P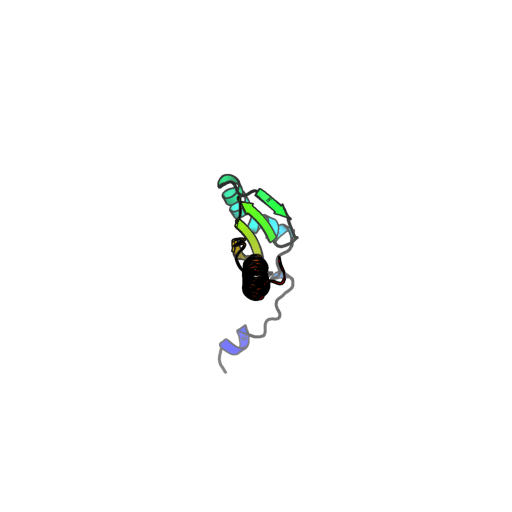rotein AF-A0A2M8PWV0-F1 (afdb_monomer)

Nearest PDB structures (foldseek):
  6mf6-assembly2_B  TM=3.408E-01  e=5.690E+00  Saccharomyces cerevisiae S288C

Radius of gyration: 27.9 Å; Cα contacts (8 Å, |Δi|>4): 107; chains: 1; bounding box: 38×42×92 Å

Secondary structure (DSSP, 8-state):
--GGGTGGG----GGGSPPHHHHHHHHHHHHHHHHHTT-EEEE--TTEEEEEETTEEEEEEE-TTS-EEEEEEE----SHHHHHHHHHHHHHHHHHHHHHHHHHTTTT-

pLDDT: mean 76.59, std 14.3, range [47.94, 95.62]

Mean predicted aligned error: 15.02 Å

Sequence (109 aa):
MSDLDQQLSKPISDDDIITPEQAEDILRPEVQRLQAEGWRIVNKPLYGVRMERGIETLDLYVDLLGNIERKTTTTIWTSAFKGRLVAWMLLLVSLLGTLALASALGLLD

Structure (mmCIF, N/CA/C/O backbone):
data_AF-A0A2M8PWV0-F1
#
_entry.id   AF-A0A2M8PWV0-F1
#
loop_
_atom_site.group_PDB
_atom_site.id
_atom_site.type_symbol
_atom_site.label_atom_id
_atom_site.label_alt_id
_atom_site.label_comp_id
_atom_site.label_asym_id
_atom_site.label_entity_id
_atom_site.label_seq_id
_atom_site.pdbx_PDB_ins_code
_atom_site.Cartn_x
_atom_site.Cartn_y
_atom_site.Cartn_z
_atom_site.occupancy
_atom_site.B_iso_or_equiv
_atom_site.auth_seq_id
_atom_site.auth_comp_id
_atom_site.auth_asym_id
_atom_site.auth_atom_id
_atom_site.pdbx_PDB_model_num
ATOM 1 N N . MET A 1 1 ? 10.020 -27.369 37.106 1.00 48.41 1 MET A N 1
ATOM 2 C CA . MET A 1 1 ? 9.297 -26.936 35.894 1.00 48.41 1 MET A CA 1
ATOM 3 C C . MET A 1 1 ? 9.001 -25.462 36.052 1.00 48.41 1 MET A C 1
ATOM 5 O O . MET A 1 1 ? 8.625 -25.067 37.145 1.00 48.41 1 MET A O 1
ATOM 9 N N . SER A 1 2 ? 9.345 -24.676 35.039 1.00 50.03 2 SER A N 1
ATOM 10 C CA . SER A 1 2 ? 9.569 -23.229 35.091 1.00 50.03 2 SER A CA 1
ATOM 11 C C . SER A 1 2 ? 8.274 -22.465 34.791 1.00 50.03 2 SER A C 1
ATOM 13 O O . SER A 1 2 ? 7.494 -22.930 33.967 1.00 50.03 2 SER A O 1
ATOM 15 N N . ASP A 1 3 ? 8.075 -21.289 35.402 1.00 53.88 3 ASP A N 1
ATOM 16 C CA . ASP A 1 3 ? 6.973 -20.331 35.144 1.00 53.88 3 ASP A CA 1
ATOM 17 C C . ASP A 1 3 ? 6.718 -20.031 33.648 1.00 53.88 3 ASP A C 1
ATOM 19 O O . ASP A 1 3 ? 5.651 -19.557 33.261 1.00 53.88 3 ASP A O 1
ATOM 23 N N . LEU A 1 4 ? 7.687 -20.358 32.792 1.00 55.19 4 LEU A N 1
ATOM 24 C CA . LEU A 1 4 ? 7.632 -20.242 31.338 1.00 55.19 4 LEU A CA 1
ATOM 25 C C . LEU A 1 4 ? 6.631 -21.208 30.670 1.00 55.19 4 LEU A C 1
ATOM 27 O O . LEU A 1 4 ? 6.108 -20.884 29.606 1.00 55.19 4 LEU A O 1
ATOM 31 N N . ASP A 1 5 ? 6.306 -22.349 31.290 1.00 53.44 5 ASP A N 1
ATOM 32 C CA . ASP A 1 5 ? 5.329 -23.308 30.742 1.00 53.44 5 ASP A CA 1
ATOM 33 C C . ASP A 1 5 ? 3.872 -22.846 30.959 1.00 53.44 5 ASP A C 1
ATOM 35 O O . ASP A 1 5 ? 2.962 -23.235 30.223 1.00 53.44 5 ASP A O 1
ATOM 39 N N . GLN A 1 6 ? 3.634 -21.979 31.952 1.00 51.78 6 GLN A N 1
ATOM 40 C CA . GLN A 1 6 ? 2.289 -21.526 32.323 1.00 51.78 6 GLN A CA 1
ATOM 41 C C . GLN A 1 6 ? 1.801 -20.342 31.471 1.00 51.78 6 GLN A C 1
ATOM 43 O O . GLN A 1 6 ? 0.594 -20.169 31.299 1.00 51.78 6 GLN A O 1
ATOM 48 N N . GLN A 1 7 ? 2.713 -19.565 30.875 1.00 48.84 7 GLN A N 1
ATOM 49 C CA . GLN A 1 7 ? 2.360 -18.495 29.931 1.00 48.84 7 GLN A CA 1
ATOM 50 C C . GLN A 1 7 ? 2.010 -19.004 28.524 1.00 48.84 7 GLN A C 1
ATOM 52 O O . GLN A 1 7 ? 1.336 -18.291 27.786 1.00 48.84 7 GLN A O 1
ATOM 57 N N . LEU A 1 8 ? 2.417 -20.224 28.149 1.00 53.09 8 LEU A N 1
ATOM 58 C CA . LEU A 1 8 ? 2.244 -20.743 26.784 1.00 53.09 8 LEU A CA 1
ATOM 59 C C . LEU A 1 8 ? 0.911 -21.473 26.526 1.00 53.09 8 LEU A C 1
ATOM 61 O O . LEU A 1 8 ? 0.667 -21.902 25.402 1.00 53.09 8 LEU A O 1
ATOM 65 N N . SER A 1 9 ? 0.057 -21.634 27.544 1.00 53.72 9 SER A N 1
ATOM 66 C CA . SER A 1 9 ? -1.182 -22.433 27.459 1.00 53.72 9 SER A CA 1
ATOM 67 C C . SER A 1 9 ? -2.469 -21.625 27.621 1.00 53.72 9 SER A C 1
ATOM 69 O O . SER A 1 9 ? -3.539 -22.217 27.753 1.00 53.72 9 SER A O 1
ATOM 71 N N . LYS A 1 10 ? -2.406 -20.288 27.640 1.00 54.06 10 LYS A N 1
ATOM 72 C CA . LYS A 1 10 ? -3.633 -19.491 27.622 1.00 54.06 10 LYS A CA 1
ATOM 73 C C . LYS A 1 10 ? -4.174 -19.521 26.185 1.00 54.06 10 LYS A C 1
ATOM 75 O O . LYS A 1 10 ? -3.505 -18.976 25.307 1.00 54.06 10 LYS A O 1
ATOM 80 N N . PRO A 1 11 ? -5.318 -20.177 25.901 1.00 56.16 11 PRO A N 1
ATOM 81 C CA . PRO A 1 11 ? -5.982 -19.958 24.625 1.00 56.16 11 PRO A CA 1
ATOM 82 C C . PRO A 1 11 ? -6.232 -18.454 24.509 1.00 56.16 11 PRO A C 1
ATOM 84 O O . PRO A 1 11 ? -6.615 -17.833 25.502 1.00 56.16 11 PRO A O 1
ATOM 87 N N . ILE A 1 12 ? -5.944 -17.877 23.341 1.00 57.25 12 ILE A N 1
ATOM 88 C CA . ILE A 1 12 ? -6.285 -16.482 23.042 1.00 57.25 12 ILE A CA 1
ATOM 89 C C . ILE A 1 12 ? -7.778 -16.352 23.359 1.00 57.25 12 ILE A C 1
ATOM 91 O O . ILE A 1 12 ? -8.588 -17.047 22.745 1.00 57.25 12 ILE A O 1
ATOM 95 N N . SER A 1 13 ? -8.117 -15.596 24.404 1.00 58.41 13 SER A N 1
ATOM 96 C CA . SER A 1 13 ? -9.508 -15.437 24.822 1.00 58.41 13 SER A CA 1
ATOM 97 C C . SER A 1 13 ? -10.196 -14.552 23.787 1.00 58.41 13 SER A C 1
ATOM 99 O O . SER A 1 13 ? -9.570 -13.616 23.298 1.00 58.41 13 SER A O 1
ATOM 101 N N . ASP A 1 14 ? -11.470 -14.790 23.466 1.00 58.41 14 ASP A N 1
ATOM 102 C CA . ASP A 1 14 ? -12.237 -13.876 22.594 1.00 58.41 14 ASP A CA 1
ATOM 103 C C . ASP A 1 14 ? -12.255 -12.438 23.154 1.00 58.41 14 ASP A C 1
ATOM 105 O O . ASP A 1 14 ? -12.337 -11.480 22.394 1.00 58.41 14 ASP A O 1
ATOM 109 N N . ASP A 1 15 ? -12.086 -12.283 24.473 1.00 60.62 15 ASP A N 1
ATOM 110 C CA . ASP A 1 15 ? -11.930 -10.987 25.149 1.00 60.62 15 ASP A CA 1
ATOM 111 C C . ASP A 1 15 ? -10.605 -10.266 24.824 1.00 60.62 15 ASP A C 1
ATOM 113 O O . ASP A 1 15 ? -10.500 -9.056 25.025 1.00 60.62 15 ASP A O 1
ATOM 117 N N . ASP A 1 16 ? -9.594 -10.993 24.339 1.00 64.44 16 ASP A N 1
ATOM 118 C CA . ASP A 1 16 ? -8.296 -10.447 23.923 1.00 64.44 16 ASP A CA 1
ATOM 119 C C . ASP A 1 16 ? -8.288 -10.062 22.427 1.00 64.44 16 ASP A C 1
ATOM 121 O O . ASP A 1 16 ? -7.342 -9.420 21.965 1.00 64.44 16 ASP A O 1
ATOM 125 N N . ILE A 1 17 ? -9.323 -10.448 21.663 1.00 72.56 17 ILE A N 1
ATOM 126 C CA . ILE A 1 17 ? -9.448 -10.164 20.229 1.00 72.56 17 ILE A CA 1
ATOM 127 C C . ILE A 1 17 ? -10.170 -8.833 20.027 1.00 72.56 17 ILE A C 1
ATOM 129 O O . ILE A 1 17 ? -11.308 -8.644 20.455 1.00 72.56 17 ILE A O 1
ATOM 133 N N . ILE A 1 18 ? -9.535 -7.913 19.302 1.00 80.75 18 ILE A N 1
ATOM 134 C CA . ILE A 1 18 ? -10.156 -6.624 19.002 1.00 80.75 18 ILE A CA 1
ATOM 135 C C . ILE A 1 18 ? -11.323 -6.763 18.015 1.00 80.75 18 ILE A C 1
ATOM 137 O O . ILE A 1 18 ? -11.277 -7.506 17.026 1.00 80.75 18 ILE A O 1
ATOM 141 N N . THR A 1 19 ? -12.377 -5.986 18.242 1.00 82.88 19 THR A N 1
ATOM 142 C CA . THR A 1 19 ? -13.486 -5.857 17.293 1.00 82.88 19 THR A CA 1
ATOM 143 C C . THR A 1 19 ? -13.102 -4.939 16.122 1.00 82.88 19 THR A C 1
ATOM 145 O O . THR A 1 19 ? -12.197 -4.110 16.253 1.00 82.88 19 THR A O 1
ATOM 148 N N . PRO A 1 20 ? -13.796 -5.013 14.969 1.00 80.75 20 PRO A N 1
ATOM 149 C CA . PRO A 1 20 ? -13.580 -4.073 13.864 1.00 80.75 20 PRO A CA 1
ATOM 150 C C . PRO A 1 20 ? -13.751 -2.598 14.265 1.00 80.75 20 PRO A C 1
ATOM 152 O O . PRO A 1 20 ? -13.042 -1.728 13.766 1.00 80.75 20 PRO A O 1
ATOM 155 N N . GLU A 1 21 ? -14.666 -2.305 15.195 1.00 81.81 21 GLU A N 1
ATOM 156 C CA . GLU A 1 21 ? -14.881 -0.949 15.720 1.00 81.81 21 GLU A CA 1
ATOM 157 C C . GLU A 1 21 ? -13.682 -0.473 16.552 1.00 81.81 21 GLU A C 1
ATOM 159 O O . GLU A 1 21 ? -13.204 0.646 16.366 1.00 81.81 21 GLU A O 1
ATOM 164 N N . GLN A 1 22 ? -13.128 -1.346 17.400 1.00 82.69 22 GLN A N 1
ATOM 165 C CA . GLN A 1 22 ? -11.901 -1.059 18.149 1.00 82.69 22 GLN A CA 1
ATOM 166 C C . GLN A 1 22 ? -10.695 -0.890 17.216 1.00 82.69 22 GLN A C 1
ATOM 168 O O . GLN A 1 22 ? -9.887 0.017 17.411 1.00 82.69 22 GLN A O 1
ATOM 173 N N . ALA A 1 23 ? -10.587 -1.715 16.170 1.00 82.06 23 ALA A N 1
ATOM 174 C CA . ALA A 1 23 ? -9.550 -1.577 15.149 1.00 82.06 23 ALA A CA 1
ATOM 175 C C . ALA A 1 23 ? -9.642 -0.220 14.431 1.00 82.06 23 ALA A C 1
ATOM 177 O O . ALA A 1 23 ? -8.623 0.429 14.189 1.00 82.06 23 ALA A O 1
ATOM 178 N N . GLU A 1 24 ? -10.856 0.249 14.130 1.00 83.75 24 GLU A N 1
ATOM 179 C CA . GLU A 1 24 ? -11.074 1.572 13.552 1.00 83.75 24 GLU A CA 1
ATOM 180 C C . GLU A 1 24 ? -10.627 2.698 14.495 1.00 83.75 24 GLU A C 1
ATOM 182 O O . GLU A 1 24 ? -9.962 3.635 14.044 1.00 83.75 24 GLU A O 1
ATOM 187 N N . ASP A 1 25 ? -10.955 2.615 15.784 1.00 85.31 25 ASP A N 1
ATOM 188 C CA . ASP A 1 25 ? -10.525 3.600 16.780 1.00 85.31 25 ASP A CA 1
ATOM 189 C C . ASP A 1 25 ? -8.993 3.647 16.916 1.00 85.31 25 ASP A C 1
ATOM 191 O O . ASP A 1 25 ? -8.417 4.737 16.988 1.00 85.31 25 ASP A O 1
ATOM 195 N N . ILE A 1 26 ? -8.325 2.489 16.861 1.00 84.38 26 ILE A N 1
ATOM 196 C CA . ILE A 1 26 ? -6.858 2.370 16.888 1.00 84.38 26 ILE A CA 1
ATOM 197 C C . ILE A 1 26 ? -6.222 2.977 15.625 1.00 84.38 26 ILE A C 1
ATOM 199 O O . ILE A 1 26 ? -5.211 3.677 15.712 1.00 84.38 26 ILE A O 1
ATOM 203 N N . LEU A 1 27 ? -6.806 2.746 14.444 1.00 85.44 27 LEU A N 1
ATOM 204 C CA . LEU A 1 27 ? -6.282 3.263 13.172 1.00 85.44 27 LEU A CA 1
ATOM 205 C C . LEU A 1 27 ? -6.546 4.754 12.969 1.00 85.44 27 LEU A C 1
ATOM 207 O O . LEU A 1 27 ? -5.765 5.430 12.297 1.00 85.44 27 LEU A O 1
ATOM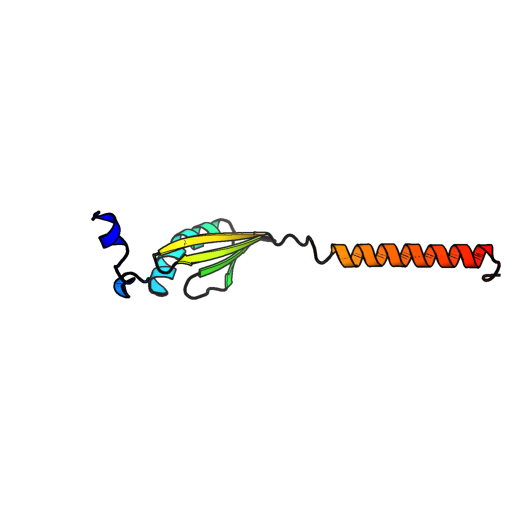 211 N N . ARG A 1 28 ? -7.640 5.280 13.524 1.00 87.44 28 ARG A N 1
ATOM 212 C CA . ARG A 1 28 ? -8.099 6.661 13.330 1.00 87.44 28 ARG A CA 1
ATOM 213 C C . ARG A 1 28 ? -7.005 7.728 13.494 1.00 87.44 28 ARG A C 1
ATOM 215 O O . ARG A 1 28 ? -6.898 8.553 12.583 1.00 87.44 28 ARG A O 1
ATOM 222 N N . PRO A 1 29 ? -6.196 7.764 14.574 1.00 88.62 29 PRO A N 1
ATOM 223 C CA . PRO A 1 29 ? -5.170 8.797 14.738 1.00 88.62 29 PRO A CA 1
ATOM 224 C C . PRO A 1 29 ? -4.092 8.738 13.648 1.00 88.62 29 PRO A C 1
ATOM 226 O O . PRO A 1 29 ? -3.717 9.772 13.093 1.00 88.62 29 PRO A O 1
ATOM 229 N N . GLU A 1 30 ? -3.632 7.539 13.287 1.00 85.44 30 GLU A N 1
ATOM 230 C CA . GLU A 1 30 ? -2.611 7.366 12.249 1.00 85.44 30 GLU A CA 1
ATOM 231 C C . GLU A 1 30 ? -3.167 7.729 10.864 1.00 85.44 30 GLU A C 1
ATOM 233 O O . GLU A 1 30 ? -2.521 8.424 10.082 1.00 85.44 30 GLU A O 1
ATOM 238 N N . VAL A 1 31 ? -4.411 7.338 10.583 1.00 86.62 31 VAL A N 1
ATOM 239 C CA . VAL A 1 31 ? -5.113 7.667 9.337 1.00 86.62 31 VAL A CA 1
ATOM 240 C C . VAL A 1 31 ? -5.341 9.171 9.190 1.00 86.62 31 VAL A C 1
ATOM 242 O O . VAL A 1 31 ? -5.197 9.702 8.090 1.00 86.62 31 VAL A O 1
ATOM 245 N N . GLN A 1 32 ? -5.684 9.879 10.269 1.00 89.25 32 GLN A N 1
ATOM 246 C CA . GLN A 1 32 ? -5.826 11.339 10.245 1.00 89.25 32 GLN A CA 1
ATOM 247 C C . GLN A 1 32 ? -4.492 12.032 9.971 1.00 89.25 32 GLN A C 1
ATOM 249 O O . GLN A 1 32 ? -4.435 12.949 9.149 1.00 89.25 32 GLN A O 1
ATOM 254 N N . ARG A 1 33 ? -3.410 11.564 10.604 1.00 87.94 33 ARG A N 1
ATOM 255 C CA . ARG A 1 33 ? -2.060 12.068 10.343 1.00 87.94 33 ARG A CA 1
ATOM 256 C C . ARG A 1 33 ? -1.673 11.884 8.874 1.00 87.94 33 ARG A C 1
ATOM 258 O O . ARG A 1 33 ? -1.250 12.837 8.229 1.00 87.94 33 ARG A O 1
ATOM 265 N N . LEU A 1 34 ? -1.870 10.687 8.326 1.00 87.25 34 LEU A N 1
ATOM 266 C CA . LEU A 1 34 ? -1.543 10.391 6.931 1.00 87.25 34 LEU A CA 1
ATOM 267 C C . LEU A 1 34 ? -2.412 11.195 5.955 1.00 87.25 34 LEU A C 1
ATOM 269 O O . LEU A 1 34 ? -1.909 11.694 4.950 1.00 87.25 34 LEU A O 1
ATOM 273 N N . GLN A 1 35 ? -3.692 11.406 6.259 1.00 8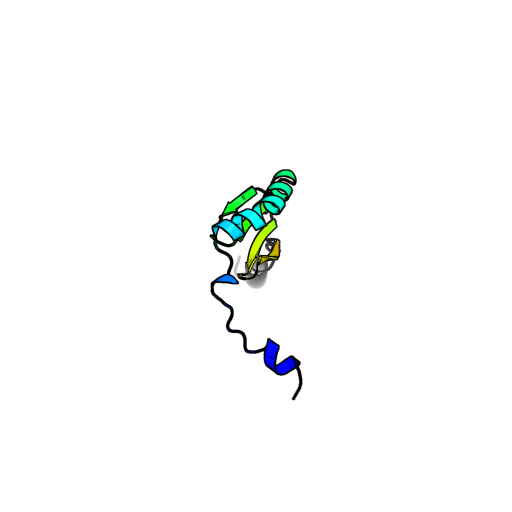6.69 35 GLN A N 1
ATOM 274 C CA . GLN A 1 35 ? -4.536 12.300 5.460 1.00 86.69 35 GLN A CA 1
ATOM 275 C C . GLN A 1 35 ? -4.013 13.739 5.443 1.00 86.69 35 GLN A C 1
ATOM 277 O O . GLN A 1 35 ? -3.985 14.358 4.380 1.00 86.69 35 GLN A O 1
ATOM 282 N N . ALA A 1 36 ? -3.535 14.255 6.580 1.00 90.12 36 ALA A N 1
ATOM 283 C CA . ALA A 1 36 ? -2.899 15.572 6.644 1.00 90.12 36 ALA A CA 1
ATOM 284 C C . ALA A 1 36 ? -1.582 15.636 5.842 1.00 90.12 36 ALA A C 1
ATOM 286 O O . ALA A 1 36 ? -1.244 16.680 5.292 1.00 90.12 36 ALA A O 1
ATOM 287 N N . GLU A 1 37 ? -0.869 14.514 5.714 1.00 87.00 37 GLU A N 1
ATOM 288 C CA . GLU A 1 37 ? 0.326 14.357 4.870 1.00 87.00 37 GLU A CA 1
ATOM 289 C C . GLU A 1 37 ? 0.001 14.156 3.368 1.00 87.00 37 GLU A C 1
ATOM 291 O O . GLU A 1 37 ? 0.909 13.982 2.547 1.00 87.00 37 GLU A O 1
ATOM 296 N N . GLY A 1 38 ? -1.283 14.185 2.989 1.00 86.56 38 GLY A N 1
ATOM 297 C CA . GLY A 1 38 ? -1.754 14.086 1.604 1.00 86.56 38 GLY A CA 1
ATOM 298 C C . GLY A 1 38 ? -2.060 12.666 1.121 1.00 86.56 38 GLY A C 1
ATOM 299 O O . GLY A 1 38 ? -2.249 12.459 -0.079 1.00 86.56 38 GLY A O 1
ATOM 300 N N . TRP A 1 39 ? -2.109 11.680 2.019 1.00 89.88 39 TRP A N 1
ATOM 301 C CA . TRP A 1 39 ? -2.544 10.325 1.686 1.00 89.88 39 TRP A CA 1
ATOM 302 C C . TRP A 1 39 ? -4.066 10.254 1.569 1.00 89.88 39 TRP A C 1
ATOM 304 O O . TRP A 1 39 ? -4.801 10.735 2.429 1.00 89.88 39 TRP A O 1
ATOM 314 N N . ARG A 1 40 ? -4.563 9.599 0.522 1.00 87.88 40 ARG A N 1
ATOM 315 C CA . ARG A 1 40 ? -5.999 9.436 0.276 1.00 87.88 40 ARG A CA 1
ATOM 316 C C . ARG A 1 40 ? -6.428 8.008 0.582 1.00 87.88 40 ARG A C 1
ATOM 318 O O . ARG A 1 40 ? -5.765 7.068 0.157 1.00 87.88 40 ARG A O 1
ATOM 325 N N . ILE A 1 41 ? -7.553 7.839 1.275 1.00 87.94 41 ILE A N 1
ATOM 326 C CA . ILE A 1 41 ? -8.142 6.517 1.526 1.00 87.94 41 ILE A CA 1
ATOM 327 C C . ILE A 1 41 ? -8.707 5.966 0.214 1.00 87.94 41 ILE A C 1
ATOM 329 O O . ILE A 1 41 ? -9.485 6.638 -0.463 1.00 87.94 41 ILE A O 1
ATOM 333 N N . VAL A 1 42 ? -8.316 4.743 -0.132 1.00 86.81 42 VAL A N 1
ATOM 334 C CA . VAL A 1 42 ? -8.759 4.046 -1.349 1.00 86.81 42 VAL A CA 1
ATOM 335 C C . VAL A 1 42 ? -9.692 2.898 -1.019 1.00 86.81 42 VAL A C 1
ATOM 337 O O . VAL A 1 42 ? -10.685 2.693 -1.710 1.00 86.81 42 VAL A O 1
ATOM 340 N N . ASN A 1 43 ? -9.396 2.165 0.051 1.00 84.25 43 ASN A N 1
ATOM 341 C CA . ASN A 1 43 ? -10.259 1.105 0.545 1.00 84.25 43 ASN A CA 1
ATOM 342 C C . ASN A 1 43 ? -10.168 1.014 2.071 1.00 84.25 43 ASN A C 1
ATOM 344 O O . ASN A 1 43 ? -9.107 1.265 2.644 1.00 84.25 43 ASN A O 1
ATOM 348 N N . LYS A 1 44 ? -11.267 0.632 2.722 1.00 82.69 44 LYS A N 1
ATOM 349 C CA . LYS A 1 44 ? -11.364 0.519 4.181 1.00 82.69 44 LYS A CA 1
ATOM 350 C C . LYS A 1 44 ? -11.905 -0.866 4.573 1.00 82.69 44 LYS A C 1
ATOM 352 O O . LYS A 1 44 ? -13.112 -1.019 4.748 1.00 82.69 44 LYS A O 1
ATOM 357 N N . PRO A 1 45 ? -11.045 -1.898 4.625 1.00 80.25 45 PRO A N 1
ATOM 358 C CA . PRO A 1 45 ? -11.400 -3.194 5.202 1.00 80.25 45 PRO A CA 1
ATOM 359 C C . PRO A 1 45 ? -11.638 -3.106 6.724 1.00 80.25 45 PRO A C 1
ATOM 361 O O . PRO A 1 45 ? -11.279 -2.128 7.365 1.00 80.25 45 PRO A O 1
ATOM 364 N N . LEU A 1 46 ? -12.231 -4.149 7.315 1.00 79.38 46 LEU A N 1
ATOM 365 C CA . LEU A 1 46 ? -12.654 -4.166 8.730 1.00 79.38 46 LEU A CA 1
ATOM 366 C C . LEU A 1 46 ? -11.512 -3.974 9.746 1.00 79.38 46 LEU A C 1
ATO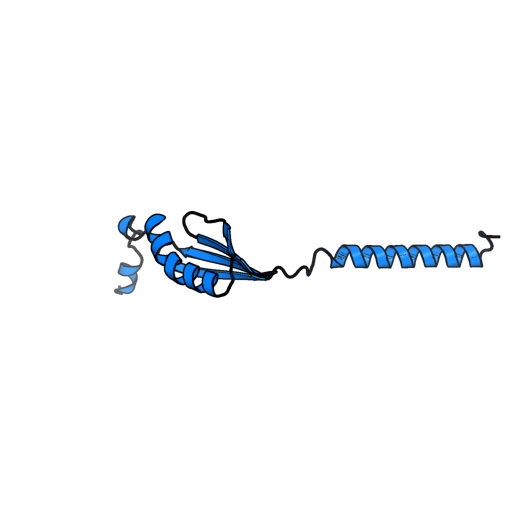M 368 O O . LEU A 1 46 ? -11.737 -3.415 10.810 1.00 79.38 46 LEU A O 1
ATOM 372 N N . TYR A 1 47 ? -10.299 -4.413 9.410 1.00 81.62 47 TYR A N 1
ATOM 373 C CA . TYR A 1 47 ? -9.117 -4.370 10.285 1.00 81.62 47 TYR A CA 1
ATOM 374 C C . TYR A 1 47 ? -7.962 -3.582 9.661 1.00 81.62 47 TYR A C 1
ATOM 376 O O . TYR A 1 47 ? -6.791 -3.816 9.954 1.00 81.62 47 TYR A O 1
ATOM 384 N N . GLY A 1 48 ? -8.260 -2.683 8.724 1.00 85.62 48 GLY A N 1
ATOM 385 C CA . GLY A 1 48 ? -7.209 -1.982 8.006 1.00 85.62 48 GLY A CA 1
ATOM 386 C C . GLY A 1 48 ? -7.700 -0.831 7.156 1.00 85.62 48 GLY A C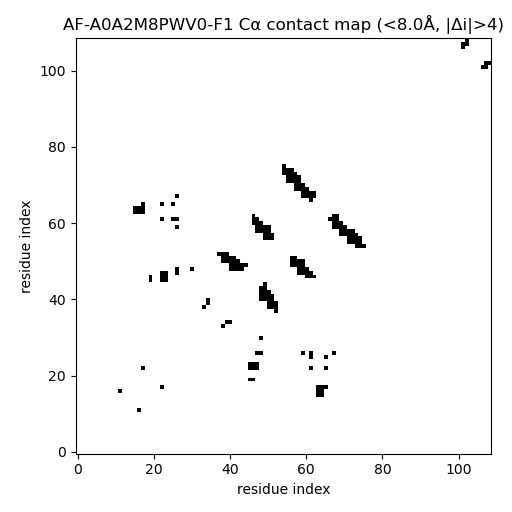 1
ATOM 387 O O . GLY A 1 48 ? -8.891 -0.605 6.954 1.00 85.62 48 GLY A O 1
ATOM 388 N N . VAL A 1 49 ? -6.745 -0.107 6.600 1.00 87.44 49 VAL A N 1
ATOM 389 C CA . VAL A 1 49 ? -7.003 0.951 5.636 1.00 87.44 49 VAL A CA 1
ATOM 390 C C . VAL A 1 49 ? -5.921 0.928 4.569 1.00 87.44 49 VAL A C 1
ATOM 392 O O . VAL A 1 49 ? -4.724 0.885 4.850 1.00 87.44 49 VAL A O 1
ATOM 395 N N . ARG A 1 50 ? -6.360 0.949 3.315 1.00 86.19 50 ARG A N 1
ATOM 396 C CA . ARG A 1 50 ? -5.483 1.141 2.170 1.00 86.19 50 ARG A CA 1
ATOM 397 C C . ARG A 1 50 ? -5.498 2.608 1.800 1.00 86.19 50 ARG A C 1
ATOM 399 O O . ARG A 1 50 ? -6.556 3.168 1.491 1.00 86.19 50 ARG A O 1
ATOM 406 N N . MET A 1 51 ? -4.321 3.209 1.807 1.00 87.31 51 MET A N 1
ATOM 407 C CA . MET A 1 51 ? -4.106 4.602 1.459 1.00 87.31 51 MET A CA 1
ATOM 408 C C . MET A 1 51 ? -3.152 4.709 0.273 1.00 87.31 51 MET A C 1
ATOM 410 O O . MET A 1 51 ? -2.258 3.887 0.101 1.00 87.31 51 MET A O 1
ATOM 414 N N . GLU A 1 52 ? -3.324 5.737 -0.548 1.00 87.94 52 GLU A N 1
ATOM 415 C CA . GLU A 1 52 ? -2.453 6.003 -1.691 1.00 87.94 52 GLU A CA 1
ATOM 416 C C . GLU A 1 52 ? -1.997 7.458 -1.715 1.00 87.94 52 GLU A C 1
ATOM 418 O O . GLU A 1 52 ? -2.757 8.374 -1.383 1.00 87.94 52 GLU A O 1
ATOM 423 N N . ARG A 1 53 ? -0.756 7.662 -2.159 1.00 84.88 53 ARG A N 1
ATOM 424 C CA . ARG A 1 53 ? -0.167 8.975 -2.413 1.00 84.88 53 ARG A CA 1
ATOM 425 C C . ARG A 1 53 ? 0.722 8.902 -3.654 1.00 84.88 53 ARG A C 1
ATOM 427 O O . ARG A 1 53 ? 1.850 8.415 -3.614 1.00 84.88 53 ARG A O 1
ATOM 434 N N . GLY A 1 54 ? 0.211 9.390 -4.782 1.00 83.44 54 GLY A N 1
ATOM 435 C CA . GLY A 1 54 ? 0.927 9.347 -6.060 1.00 83.44 54 GLY A CA 1
ATOM 436 C C . GLY A 1 54 ? 1.133 7.913 -6.561 1.00 83.44 54 GLY A C 1
ATOM 437 O O . GLY A 1 54 ? 0.182 7.283 -7.008 1.00 83.44 54 GLY A O 1
ATOM 438 N N . ILE A 1 55 ? 2.375 7.419 -6.504 1.00 76.62 55 ILE A N 1
ATOM 439 C CA . ILE A 1 55 ? 2.769 6.051 -6.906 1.00 76.62 55 ILE A CA 1
ATOM 440 C C . ILE A 1 55 ? 2.972 5.102 -5.711 1.00 76.62 55 ILE A C 1
ATOM 442 O O . ILE A 1 55 ? 3.375 3.948 -5.879 1.00 76.62 55 ILE A O 1
ATOM 446 N N . GLU A 1 56 ? 2.755 5.599 -4.494 1.00 78.50 56 GLU A N 1
ATOM 447 C CA . GLU A 1 56 ? 2.934 4.851 -3.255 1.00 78.50 56 GLU A CA 1
ATOM 448 C C . GLU A 1 56 ? 1.578 4.369 -2.743 1.00 78.50 56 GLU A C 1
ATOM 450 O O . GLU A 1 56 ? 0.644 5.162 -2.602 1.00 78.50 56 GLU A O 1
ATOM 455 N N . THR A 1 57 ? 1.486 3.077 -2.433 1.00 83.75 57 THR A N 1
ATOM 456 C CA . THR A 1 57 ? 0.346 2.484 -1.735 1.00 83.75 57 THR A CA 1
ATOM 457 C C . THR A 1 57 ? 0.814 2.078 -0.344 1.00 83.75 57 THR A C 1
ATOM 459 O O . THR A 1 57 ? 1.807 1.368 -0.183 1.00 83.75 57 THR A O 1
ATOM 462 N N . LEU A 1 58 ? 0.112 2.541 0.678 1.00 83.94 58 LEU A N 1
ATOM 463 C CA . LEU A 1 58 ? 0.357 2.203 2.067 1.00 83.94 58 LEU A CA 1
ATOM 464 C C . LEU A 1 58 ? -0.839 1.417 2.578 1.00 83.94 58 LEU A C 1
ATOM 466 O O . LEU A 1 58 ? -1.949 1.942 2.645 1.00 83.94 58 LEU A O 1
ATOM 470 N N . ASP A 1 59 ? -0.595 0.173 2.964 1.00 84.44 59 ASP A N 1
ATOM 471 C CA . ASP A 1 59 ? -1.581 -0.603 3.690 1.00 84.44 59 ASP A CA 1
ATOM 472 C C . ASP A 1 59 ? -1.252 -0.541 5.185 1.00 84.44 59 ASP A C 1
ATOM 474 O O . ASP A 1 59 ? -0.158 -0.938 5.601 1.00 84.44 59 ASP A O 1
ATOM 478 N N . LEU A 1 60 ? -2.193 -0.040 5.988 1.00 82.25 60 LEU A N 1
ATOM 479 C CA . LEU A 1 60 ? -2.151 -0.200 7.439 1.00 82.25 60 LEU A CA 1
ATOM 480 C C . LEU A 1 60 ? -3.131 -1.291 7.839 1.00 82.25 60 LEU A C 1
ATOM 482 O O . LEU A 1 60 ? -4.302 -1.241 7.462 1.00 82.25 60 LEU A O 1
ATOM 486 N N . TYR A 1 61 ? -2.655 -2.242 8.627 1.00 82.25 61 TYR A N 1
ATOM 487 C CA . TYR A 1 61 ? -3.474 -3.287 9.221 1.00 82.25 61 TYR A CA 1
ATOM 488 C C . TYR A 1 61 ? -3.301 -3.256 10.731 1.00 82.25 61 TYR A C 1
ATOM 490 O O . TYR A 1 61 ? -2.244 -2.874 11.231 1.00 82.25 61 TYR A O 1
ATOM 498 N N . VAL A 1 62 ? -4.342 -3.652 11.449 1.00 81.69 62 VAL A N 1
ATOM 499 C CA . VAL A 1 62 ? -4.257 -3.930 12.880 1.00 81.69 62 VAL A CA 1
ATOM 500 C C . VAL A 1 62 ? -4.432 -5.422 13.067 1.00 81.69 62 VAL A C 1
ATOM 502 O O . VAL A 1 62 ? -5.389 -6.005 12.558 1.00 81.69 62 VAL A O 1
ATOM 505 N N . ASP A 1 63 ? -3.486 -6.033 13.765 1.00 79.25 63 ASP A N 1
ATOM 506 C CA . ASP A 1 63 ? -3.586 -7.423 14.186 1.00 79.25 63 ASP A CA 1
ATOM 507 C C . ASP A 1 63 ? -4.709 -7.596 15.225 1.00 79.25 63 ASP A C 1
ATOM 509 O O . ASP A 1 63 ? -5.112 -6.643 15.893 1.00 79.25 63 ASP A O 1
ATOM 513 N N . LEU A 1 64 ? -5.189 -8.823 15.412 1.00 77.81 64 LEU A N 1
ATOM 514 C CA . LEU A 1 64 ? -6.246 -9.173 16.366 1.00 77.81 64 LEU A CA 1
ATOM 515 C C . LEU A 1 64 ? -5.888 -8.817 17.817 1.00 77.81 64 LEU A C 1
ATOM 517 O O . LEU A 1 64 ? -6.779 -8.693 18.648 1.00 77.81 64 LEU A O 1
ATOM 521 N N . LEU A 1 65 ? -4.602 -8.596 18.097 1.00 74.31 65 LEU A N 1
ATOM 522 C CA . LEU A 1 65 ? -4.070 -8.164 19.390 1.00 74.31 65 LEU A CA 1
ATOM 523 C C . LEU A 1 65 ? -3.895 -6.635 19.516 1.00 74.31 65 LEU A C 1
ATOM 525 O O . LEU A 1 65 ? -3.369 -6.162 20.521 1.00 74.31 65 LEU A O 1
ATOM 529 N N . GLY A 1 66 ? -4.272 -5.844 18.504 1.00 63.47 66 GLY A N 1
ATOM 530 C CA . GLY A 1 66 ? -4.161 -4.378 18.541 1.00 63.47 66 GLY A CA 1
ATOM 531 C C . GLY A 1 66 ? -2.836 -3.797 18.037 1.00 63.47 66 GLY A C 1
ATOM 532 O O . GLY A 1 66 ? -2.627 -2.586 18.129 1.00 63.47 66 GLY A O 1
ATOM 533 N N . ASN A 1 67 ? -1.942 -4.616 17.478 1.00 73.38 67 ASN A N 1
ATOM 534 C CA . ASN A 1 67 ? -0.676 -4.136 16.917 1.00 73.38 67 ASN A CA 1
ATOM 535 C C . ASN A 1 67 ? -0.874 -3.568 15.507 1.00 73.38 67 ASN A C 1
ATOM 537 O O . ASN A 1 67 ? -1.451 -4.230 14.649 1.00 73.38 67 ASN A O 1
ATOM 541 N N . ILE A 1 68 ? -0.366 -2.358 15.249 1.00 72.81 68 ILE A N 1
ATOM 542 C CA . ILE A 1 68 ? -0.444 -1.724 13.925 1.00 72.81 68 ILE A CA 1
ATOM 543 C C . ILE A 1 68 ? 0.738 -2.182 13.067 1.00 72.81 68 ILE A C 1
ATOM 545 O O . ILE A 1 68 ? 1.881 -1.787 13.306 1.00 72.81 68 ILE A O 1
ATOM 549 N N . GLU A 1 69 ? 0.456 -2.941 12.016 1.00 75.31 69 GLU A N 1
ATOM 550 C CA . GLU A 1 69 ? 1.423 -3.271 10.977 1.00 75.31 69 GLU A CA 1
ATOM 551 C C . GLU A 1 69 ? 1.326 -2.285 9.810 1.00 75.31 69 GLU A C 1
ATOM 553 O O . GLU A 1 69 ? 0.247 -1.982 9.292 1.00 75.31 69 GLU A O 1
ATOM 558 N N . ARG A 1 70 ? 2.484 -1.784 9.366 1.00 76.69 70 ARG A N 1
ATOM 559 C CA . ARG A 1 70 ? 2.593 -0.885 8.212 1.00 76.69 70 ARG A CA 1
ATOM 560 C C . ARG A 1 70 ? 3.283 -1.610 7.078 1.00 76.69 70 ARG A C 1
ATOM 562 O O . ARG A 1 70 ? 4.461 -1.951 7.183 1.00 76.69 70 ARG A O 1
ATOM 569 N N . LYS A 1 71 ? 2.577 -1.786 5.967 1.00 71.94 71 LYS A N 1
ATOM 570 C CA . LYS A 1 71 ? 3.149 -2.347 4.749 1.00 71.94 71 LYS A CA 1
ATOM 571 C C . LYS A 1 71 ? 3.124 -1.300 3.648 1.00 71.94 71 LYS A C 1
ATOM 573 O O . LYS A 1 71 ? 2.137 -1.131 2.934 1.00 71.94 71 LYS A O 1
ATOM 578 N N . THR A 1 72 ? 4.239 -0.594 3.506 1.00 68.81 72 THR A N 1
ATOM 579 C CA . THR A 1 72 ? 4.442 0.321 2.382 1.00 68.81 72 THR A CA 1
ATOM 580 C C . THR A 1 72 ? 4.785 -0.494 1.145 1.00 68.81 72 THR A C 1
ATOM 582 O O . THR A 1 72 ? 5.825 -1.150 1.088 1.00 68.81 72 THR A O 1
ATOM 585 N N . THR A 1 73 ? 3.916 -0.446 0.144 1.00 66.19 73 THR A N 1
ATOM 586 C CA . THR A 1 73 ? 4.187 -0.986 -1.184 1.00 66.19 73 THR A CA 1
ATOM 587 C C . THR A 1 73 ? 4.359 0.188 -2.137 1.00 66.19 73 THR A C 1
ATOM 589 O O . THR A 1 73 ? 3.397 0.794 -2.603 1.00 66.19 73 THR A O 1
ATOM 592 N N . THR A 1 74 ? 5.605 0.535 -2.448 1.00 54.22 74 THR A N 1
ATOM 593 C CA . THR A 1 74 ? 5.869 1.425 -3.579 1.00 54.22 74 THR A CA 1
ATOM 594 C C . THR A 1 74 ? 5.535 0.655 -4.850 1.00 54.22 74 THR A C 1
ATOM 596 O O . THR A 1 74 ? 6.114 -0.407 -5.092 1.00 54.22 74 THR A O 1
ATOM 599 N N . THR A 1 75 ? 4.621 1.173 -5.676 1.00 50.72 75 THR A N 1
ATOM 600 C CA . THR A 1 75 ? 4.385 0.625 -7.016 1.00 50.72 75 THR A CA 1
ATOM 601 C C . THR A 1 75 ? 5.585 0.987 -7.880 1.00 50.72 75 THR A C 1
ATOM 603 O O . THR A 1 75 ? 5.591 1.948 -8.646 1.00 50.72 75 THR A O 1
ATOM 606 N N . ILE A 1 76 ? 6.660 0.223 -7.731 1.00 47.94 76 ILE A N 1
ATOM 607 C CA . ILE A 1 76 ? 7.765 0.251 -8.669 1.00 47.94 76 ILE A CA 1
ATOM 608 C C . ILE A 1 76 ? 7.285 -0.557 -9.878 1.00 47.94 76 ILE A C 1
ATOM 610 O O . ILE A 1 76 ? 7.088 -1.767 -9.794 1.00 47.94 76 ILE A O 1
ATOM 614 N N . TRP A 1 77 ? 7.065 0.112 -11.011 1.00 49.09 77 TRP A N 1
ATOM 615 C CA . TRP A 1 77 ? 6.696 -0.479 -12.309 1.00 49.09 77 TRP A CA 1
ATOM 616 C C . TRP A 1 77 ? 7.809 -1.389 -12.897 1.00 49.09 77 TRP A C 1
ATOM 618 O O . TRP A 1 77 ? 8.099 -1.354 -14.092 1.00 49.09 77 TRP A O 1
ATOM 628 N N . THR A 1 78 ? 8.539 -2.161 -12.087 1.00 52.38 78 THR A N 1
ATOM 629 C CA . THR A 1 78 ? 9.933 -2.522 -12.403 1.00 52.38 78 THR A CA 1
ATOM 630 C C . THR A 1 78 ? 10.198 -3.934 -12.904 1.00 52.38 78 THR A C 1
ATOM 632 O O . THR A 1 78 ? 11.364 -4.251 -13.140 1.00 52.38 78 THR A O 1
ATOM 635 N N . SER A 1 79 ? 9.195 -4.762 -13.197 1.00 49.06 79 SER A N 1
ATOM 636 C CA . SER A 1 79 ? 9.461 -6.098 -13.771 1.00 49.06 79 SER A CA 1
ATOM 637 C C . SER A 1 79 ? 8.647 -6.425 -15.023 1.00 49.06 79 SER A C 1
ATOM 639 O O . SER A 1 79 ? 9.231 -6.832 -16.027 1.00 49.06 79 SER A O 1
ATOM 641 N N . ALA A 1 80 ? 7.336 -6.171 -15.035 1.00 51.59 80 ALA A N 1
ATOM 642 C CA . ALA A 1 80 ? 6.476 -6.545 -16.165 1.00 51.59 80 ALA A CA 1
ATOM 643 C C . ALA A 1 80 ? 6.785 -5.770 -17.464 1.00 51.59 80 ALA A C 1
ATOM 645 O O . ALA A 1 80 ? 6.721 -6.325 -18.561 1.00 51.59 80 ALA A O 1
ATOM 646 N N . PHE A 1 81 ? 7.187 -4.499 -17.362 1.00 52.59 81 PHE A N 1
ATOM 647 C CA . PHE A 1 81 ? 7.513 -3.682 -18.537 1.00 52.59 81 PHE A CA 1
ATOM 648 C C . PHE A 1 81 ? 8.867 -4.024 -19.174 1.00 52.59 81 PHE A C 1
ATOM 650 O O . PHE A 1 81 ? 9.058 -3.782 -20.367 1.00 52.59 81 PHE A O 1
ATOM 65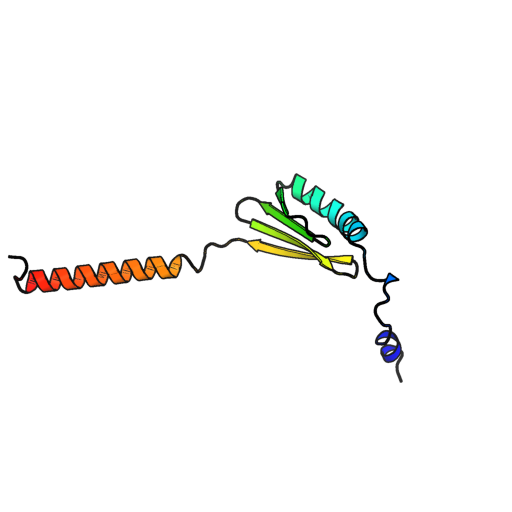7 N N . LYS A 1 82 ? 9.792 -4.631 -18.418 1.00 59.12 82 LYS A N 1
ATOM 658 C CA . LYS A 1 82 ? 11.145 -4.937 -18.905 1.00 59.12 82 LYS A CA 1
ATOM 659 C C . LYS A 1 82 ? 11.149 -6.072 -19.929 1.00 59.12 82 LYS A C 1
ATOM 661 O O . LYS A 1 82 ? 11.831 -5.964 -20.943 1.00 59.12 82 LYS A O 1
ATOM 666 N N . GLY A 1 83 ? 10.341 -7.113 -19.715 1.00 72.12 83 GLY A N 1
ATOM 667 C CA . GLY A 1 83 ? 10.290 -8.272 -20.615 1.00 72.12 83 GLY A CA 1
ATOM 668 C C . GLY A 1 83 ? 9.799 -7.917 -22.019 1.00 72.12 83 GLY A C 1
ATOM 669 O O . GLY A 1 83 ? 10.404 -8.310 -23.013 1.00 72.12 83 GLY A O 1
ATOM 670 N N . ARG A 1 84 ? 8.746 -7.096 -22.109 1.00 81.50 84 ARG A N 1
ATOM 671 C CA . ARG A 1 84 ? 8.193 -6.671 -23.400 1.00 81.50 84 ARG A CA 1
ATOM 672 C C . ARG A 1 84 ? 9.182 -5.808 -24.181 1.00 81.50 84 ARG A C 1
ATOM 674 O O . ARG A 1 84 ? 9.354 -6.028 -25.372 1.00 81.50 84 ARG A O 1
ATOM 681 N N . LEU A 1 85 ? 9.853 -4.860 -23.524 1.00 83.62 85 LEU A N 1
ATOM 682 C CA . LEU A 1 85 ? 10.824 -3.986 -24.188 1.00 83.62 85 LEU A CA 1
ATOM 683 C C . LEU A 1 85 ? 12.005 -4.781 -24.766 1.00 83.62 85 LEU A C 1
ATOM 685 O O . LEU A 1 85 ? 12.385 -4.556 -25.910 1.00 83.62 85 LEU A O 1
ATOM 689 N N . VAL A 1 86 ? 12.533 -5.752 -24.013 1.00 86.31 86 VAL A N 1
ATOM 690 C CA . VAL A 1 86 ? 13.604 -6.642 -24.492 1.00 86.31 86 VAL A CA 1
ATOM 691 C C . VAL A 1 86 ? 13.132 -7.483 -25.681 1.00 86.31 86 VAL A C 1
ATOM 693 O O . VAL A 1 86 ? 13.855 -7.590 -26.668 1.00 86.31 86 VAL A O 1
ATOM 696 N N . ALA A 1 87 ? 11.908 -8.017 -25.636 1.00 88.56 87 ALA A N 1
ATOM 697 C CA . ALA A 1 87 ? 11.336 -8.758 -26.759 1.00 88.56 87 ALA A CA 1
ATOM 698 C C . ALA A 1 87 ? 11.228 -7.897 -28.033 1.00 88.56 87 ALA A C 1
ATOM 700 O O . ALA A 1 87 ? 11.604 -8.356 -29.108 1.00 88.56 87 ALA A O 1
ATOM 701 N N . TRP A 1 88 ? 10.793 -6.635 -27.918 1.00 93.81 88 TRP A N 1
ATOM 702 C CA . TRP A 1 88 ? 10.760 -5.700 -29.051 1.00 93.81 88 TRP A CA 1
ATOM 703 C C . TRP A 1 88 ? 12.154 -5.376 -29.592 1.00 93.81 88 TRP A C 1
ATOM 705 O O . TRP A 1 88 ? 12.327 -5.311 -30.808 1.00 93.81 88 TRP A O 1
ATOM 715 N N . MET A 1 89 ? 13.157 -5.210 -28.723 1.00 94.25 89 MET A N 1
ATOM 716 C CA . MET A 1 89 ? 14.535 -4.995 -29.175 1.00 94.25 89 MET A CA 1
ATOM 717 C C . MET A 1 89 ? 15.071 -6.210 -29.938 1.00 94.25 89 MET A C 1
ATOM 719 O O . MET A 1 89 ? 15.626 -6.046 -31.021 1.00 94.25 89 MET A O 1
ATOM 723 N N . LEU A 1 90 ? 14.863 -7.427 -29.424 1.00 93.19 90 LEU A N 1
ATOM 724 C CA . LEU A 1 90 ? 15.286 -8.657 -30.101 1.00 93.19 90 LEU A CA 1
ATOM 725 C C . LEU A 1 90 ? 14.562 -8.857 -31.437 1.00 93.19 90 LEU A C 1
ATOM 727 O O . LEU A 1 90 ? 15.197 -9.236 -32.419 1.00 93.19 90 LEU A O 1
ATOM 731 N N . LEU A 1 91 ? 13.263 -8.549 -31.497 1.00 94.31 91 LEU A N 1
ATOM 732 C CA . LEU A 1 91 ? 12.484 -8.586 -32.734 1.00 94.31 91 LEU A CA 1
ATOM 733 C C . LEU A 1 91 ? 13.066 -7.628 -33.784 1.00 94.31 91 LEU A C 1
ATOM 735 O O . LEU A 1 91 ? 13.289 -8.035 -34.922 1.00 94.31 91 LEU A O 1
ATOM 739 N N . LEU A 1 92 ? 13.345 -6.375 -33.407 1.00 95.25 92 LEU A N 1
ATOM 740 C CA . LEU A 1 92 ? 13.913 -5.381 -34.321 1.00 95.25 92 LEU A CA 1
ATOM 741 C C . LEU A 1 92 ? 15.300 -5.787 -34.815 1.00 95.25 92 LEU A C 1
ATOM 743 O O . LEU A 1 92 ? 15.569 -5.689 -36.009 1.00 95.25 92 LEU A O 1
ATOM 747 N N . VAL A 1 93 ? 16.160 -6.283 -33.923 1.00 95.62 93 VAL A N 1
ATOM 748 C CA . VAL A 1 93 ? 17.497 -6.768 -34.291 1.00 95.62 93 VAL A CA 1
ATOM 749 C C . VAL A 1 93 ? 17.403 -7.956 -35.247 1.00 95.62 93 VAL A C 1
ATOM 751 O O . VAL A 1 93 ? 18.113 -7.983 -36.250 1.00 95.62 93 VAL A O 1
ATOM 754 N N . SER A 1 94 ? 16.499 -8.904 -34.988 1.00 94.25 94 SER A N 1
ATOM 755 C CA . SER A 1 94 ? 16.265 -10.034 -35.890 1.00 94.25 94 SER A CA 1
ATOM 756 C C . SER A 1 94 ? 15.790 -9.562 -37.263 1.00 94.25 94 SER A C 1
ATOM 758 O O . SER A 1 94 ? 16.299 -10.034 -38.274 1.00 94.25 94 SER A O 1
ATOM 760 N N . LEU A 1 95 ? 14.849 -8.616 -37.312 1.00 94.19 95 LEU A N 1
ATOM 761 C CA . LEU A 1 95 ? 14.296 -8.102 -38.563 1.00 94.19 95 LEU A CA 1
ATOM 762 C C . LEU A 1 95 ? 15.351 -7.349 -39.385 1.00 94.19 95 LEU A C 1
ATOM 764 O O . LEU A 1 95 ? 15.474 -7.579 -40.586 1.00 94.19 95 LEU A O 1
ATOM 768 N N . LEU A 1 96 ? 16.143 -6.493 -38.733 1.00 93.81 96 LEU A N 1
ATOM 769 C CA . LEU A 1 96 ? 17.271 -5.789 -39.348 1.00 93.81 96 LEU A CA 1
ATOM 770 C C . LEU A 1 96 ? 18.327 -6.770 -39.863 1.00 93.81 96 LEU A C 1
ATOM 772 O O . LEU A 1 96 ? 18.831 -6.592 -40.968 1.00 93.81 96 LEU A O 1
ATOM 776 N N . GLY A 1 97 ? 18.627 -7.822 -39.098 1.00 92.62 97 GLY A N 1
ATOM 777 C CA . GLY A 1 97 ? 19.540 -8.880 -39.520 1.00 92.62 97 GLY A CA 1
ATOM 778 C C . GLY A 1 97 ? 19.047 -9.600 -40.774 1.00 92.62 97 GLY A C 1
ATOM 779 O O . GLY A 1 97 ? 19.796 -9.737 -41.739 1.00 92.62 97 GLY A O 1
ATOM 780 N N . THR A 1 98 ? 17.775 -10.004 -40.803 1.00 93.00 98 THR A N 1
ATOM 781 C CA . THR A 1 98 ? 17.176 -10.644 -41.982 1.00 93.00 98 THR A CA 1
ATOM 782 C C . THR A 1 98 ? 17.162 -9.708 -43.191 1.00 9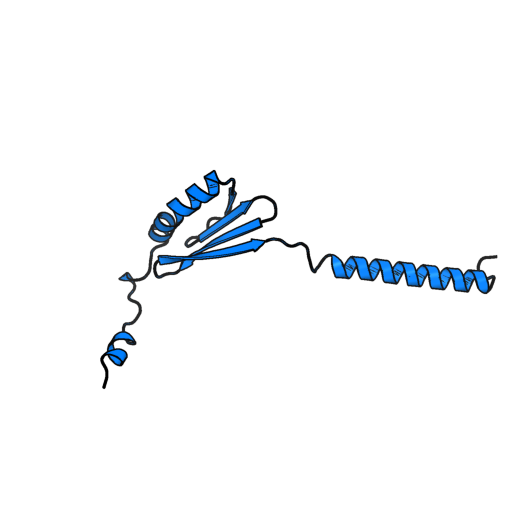3.00 98 THR A C 1
ATOM 784 O O . THR A 1 98 ? 17.501 -10.144 -44.287 1.00 93.00 98 THR A O 1
ATOM 787 N N . LEU A 1 99 ? 16.827 -8.427 -43.008 1.00 89.56 99 LEU A N 1
ATOM 788 C CA . LEU A 1 99 ? 16.808 -7.442 -44.091 1.00 89.56 99 LEU A CA 1
ATOM 789 C C . LEU A 1 99 ? 18.213 -7.178 -44.651 1.00 89.56 99 LEU A C 1
ATOM 791 O O . LEU A 1 99 ? 18.387 -7.114 -45.865 1.00 89.56 99 LEU A O 1
ATOM 795 N N . ALA A 1 100 ? 19.224 -7.080 -43.784 1.00 88.50 100 ALA A N 1
ATOM 796 C CA . ALA A 1 100 ? 20.615 -6.918 -44.194 1.00 88.50 100 ALA A CA 1
ATOM 797 C C . ALA A 1 100 ? 21.121 -8.141 -44.974 1.00 88.50 100 ALA A C 1
ATOM 799 O O . ALA A 1 100 ? 21.779 -7.979 -45.999 1.00 88.50 100 ALA A O 1
ATOM 800 N N . LEU A 1 101 ? 20.768 -9.358 -44.540 1.00 87.50 101 LEU A N 1
ATOM 801 C CA . LEU A 1 101 ? 21.078 -10.578 -45.290 1.00 87.50 101 LEU A CA 1
ATOM 802 C C . LEU A 1 101 ? 20.365 -10.609 -46.645 1.00 87.50 101 LEU A C 1
ATOM 804 O O . LEU A 1 101 ? 20.989 -10.923 -47.653 1.00 87.50 101 LEU A O 1
ATOM 808 N N . ALA A 1 102 ? 19.075 -10.279 -46.683 1.00 86.44 102 ALA A N 1
ATOM 809 C CA . ALA A 1 102 ? 18.304 -10.264 -47.920 1.00 86.44 102 ALA A CA 1
ATOM 810 C C . ALA A 1 102 ? 18.853 -9.224 -48.915 1.00 86.44 102 ALA A C 1
ATOM 812 O O . ALA A 1 102 ? 18.966 -9.512 -50.103 1.00 86.44 102 ALA A O 1
ATOM 813 N N . SER A 1 103 ? 19.266 -8.049 -48.429 1.00 84.25 103 SER A N 1
ATOM 814 C CA . SER A 1 103 ? 19.908 -7.015 -49.246 1.00 84.25 103 SER A CA 1
ATOM 815 C C . SER A 1 103 ? 21.287 -7.458 -49.748 1.00 84.25 103 SER A C 1
ATOM 817 O O . SER A 1 103 ? 21.578 -7.297 -50.929 1.00 84.25 103 SER A O 1
ATOM 819 N N . ALA A 1 104 ? 22.107 -8.089 -48.902 1.00 83.56 104 ALA A N 1
ATOM 820 C CA . ALA A 1 104 ? 23.423 -8.599 -49.294 1.00 83.56 104 ALA A CA 1
ATOM 821 C C . ALA A 1 104 ? 23.352 -9.739 -50.327 1.00 83.56 104 ALA A C 1
ATOM 823 O O . ALA A 1 104 ? 24.265 -9.901 -51.132 1.00 83.56 104 ALA A O 1
ATOM 824 N N . LEU A 1 105 ? 22.271 -10.522 -50.308 1.00 87.94 105 LEU A N 1
ATOM 825 C CA . LEU A 1 105 ? 22.009 -11.586 -51.278 1.00 87.94 105 LEU A CA 1
ATOM 826 C C . LEU A 1 105 ? 21.354 -11.077 -52.574 1.00 87.94 105 LEU A C 1
ATOM 828 O O . LEU A 1 105 ? 21.111 -11.883 -53.469 1.00 87.94 105 LEU A O 1
ATOM 832 N N . GLY A 1 106 ? 21.051 -9.777 -52.682 1.00 77.38 106 GLY A N 1
ATOM 833 C CA . GLY A 1 106 ? 20.365 -9.209 -53.848 1.00 77.38 106 GLY A CA 1
ATOM 834 C C . GLY A 1 106 ? 18.906 -9.658 -53.988 1.00 77.38 106 GLY A C 1
ATOM 835 O O . GLY A 1 106 ? 18.347 -9.587 -55.070 1.00 77.38 106 GLY A O 1
ATOM 836 N N . LEU A 1 107 ? 18.274 -10.137 -52.909 1.00 70.38 107 LEU A N 1
ATOM 837 C CA . LEU A 1 107 ? 16.860 -10.556 -52.897 1.00 70.38 107 LEU A CA 1
ATOM 838 C C . LEU A 1 107 ? 15.878 -9.371 -52.837 1.00 70.38 107 LEU A C 1
ATOM 840 O O . LEU A 1 107 ? 14.668 -9.576 -52.889 1.00 70.38 107 LEU A O 1
ATOM 844 N N . LEU A 1 108 ? 16.398 -8.158 -52.647 1.00 63.75 108 LEU A N 1
ATOM 845 C CA . LEU A 1 108 ? 15.650 -6.898 -52.566 1.00 63.75 108 LEU A CA 1
ATOM 846 C C . LEU A 1 108 ? 15.862 -5.995 -53.794 1.00 63.75 108 LEU A C 1
ATOM 848 O O . LEU A 1 108 ? 15.421 -4.847 -53.753 1.00 63.75 108 LEU A O 1
ATOM 852 N N . ASP A 1 109 ? 16.528 -6.508 -54.833 1.00 55.75 109 ASP A N 1
ATOM 853 C CA . ASP A 1 109 ? 16.661 -5.877 -56.156 1.00 55.75 109 ASP A CA 1
ATOM 854 C C . ASP A 1 109 ? 15.542 -6.353 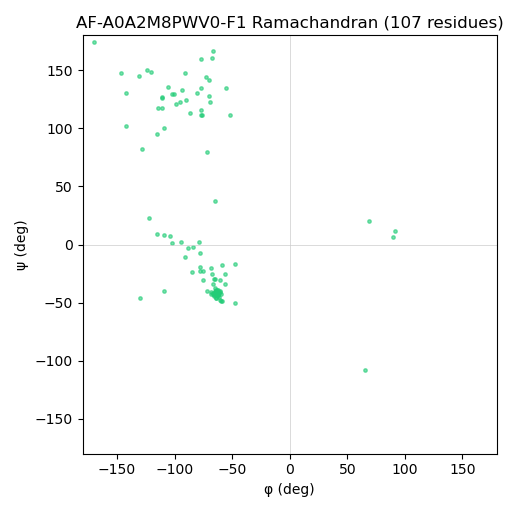-57.104 1.00 55.75 109 ASP A C 1
ATOM 856 O O . ASP A 1 109 ? 15.167 -7.550 -57.025 1.00 55.75 109 ASP A O 1
#

Foldseek 3Di:
DDPVVVVVPDDCDPVQFDFLVRLCVLCVVVVVVVVVVVWDFDDDDSFWTWTDDDQKIWI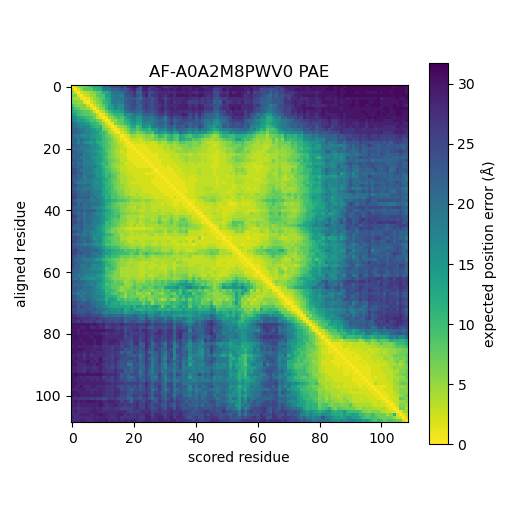WGADRNGDIDIDIDRNPVPDPVVVVVVVVVVVVVVVVVVVVVCVVVVVVD

Solvent-accessible surface area (backbone atoms only — not comparable to full-atom values): 6384 Å² total; per-residue (Å²): 138,63,80,71,65,68,72,74,68,68,72,86,47,76,89,61,46,61,49,51,69,56,38,46,63,68,44,45,64,59,52,52,53,40,40,75,75,60,36,41,82,76,46,76,57,66,46,35,39,35,30,37,46,95,62,35,36,37,38,40,36,42,46,56,77,68,50,76,47,79,49,75,43,68,65,68,83,76,58,80,60,55,59,57,53,52,51,53,51,52,50,50,52,52,51,51,51,52,50,52,50,36,51,75,69,52,74,76,111